Protein AF-A0A352S1T2-F1 (afdb_monomer)

Sequence (144 aa):
ADGVALDLDNATAAEASAVALKAKLAEMHAKTLLGAAVNDDGTADVYAQFDEKTDKHRLMIARRHHGNVRLSHVDADFVHGADYAALARAATTFQGLIPDGTKVRRGEGEKMREQTVADFHQAMQWLLSEAERGVSRQRYKGLG

Radius of gyration: 20.49 Å; Cα contacts (8 Å, |Δi|>4): 183; chains: 1; bounding box: 46×37×61 Å

Mean predicted aligned error: 7.67 Å

Structure (mmCIF, N/CA/C/O backbone):
data_AF-A0A352S1T2-F1
#
_entry.id   AF-A0A352S1T2-F1
#
loop_
_atom_site.group_PDB
_atom_site.id
_atom_site.type_symbol
_atom_site.label_atom_id
_atom_site.label_alt_id
_atom_site.label_comp_id
_atom_site.label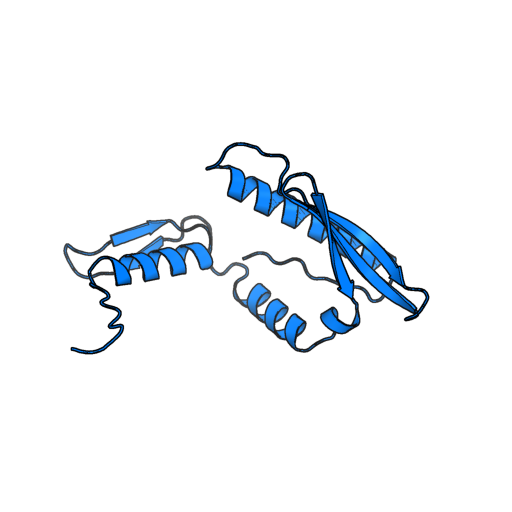_asym_id
_atom_site.label_entity_id
_atom_site.label_seq_id
_atom_site.pdbx_PDB_ins_code
_atom_site.Cartn_x
_atom_site.Cartn_y
_atom_site.Cartn_z
_atom_site.occupancy
_atom_site.B_iso_or_equiv
_atom_site.auth_seq_id
_atom_site.auth_comp_id
_atom_site.auth_asym_id
_atom_site.auth_atom_id
_atom_site.pdbx_PDB_model_num
ATOM 1 N N . ALA A 1 1 ? -9.393 4.591 1.416 1.00 44.69 1 ALA A N 1
ATOM 2 C CA . ALA A 1 1 ? -8.341 3.578 1.224 1.00 44.69 1 ALA A CA 1
ATOM 3 C C . ALA A 1 1 ? -8.081 3.525 -0.265 1.00 44.69 1 ALA A C 1
ATOM 5 O O . ALA A 1 1 ? -8.849 2.906 -0.984 1.00 44.69 1 ALA A O 1
ATOM 6 N N . ASP A 1 2 ? -7.078 4.272 -0.715 1.00 62.06 2 ASP A N 1
ATOM 7 C CA . ASP A 1 2 ? -6.792 4.440 -2.138 1.00 62.06 2 ASP A CA 1
ATOM 8 C C . ASP A 1 2 ? -5.460 3.755 -2.421 1.00 62.06 2 ASP A C 1
ATOM 10 O O . ASP A 1 2 ? -4.406 4.239 -2.006 1.00 62.06 2 ASP A O 1
ATOM 14 N N . GLY A 1 3 ? -5.525 2.575 -3.034 1.00 73.25 3 GLY A N 1
ATOM 15 C CA . GLY A 1 3 ? -4.350 1.860 -3.526 1.00 73.25 3 GLY A CA 1
ATOM 16 C C . GLY A 1 3 ? -3.985 2.308 -4.941 1.00 73.25 3 GLY A C 1
ATOM 17 O O . GLY A 1 3 ? -4.812 2.875 -5.650 1.00 73.25 3 GLY A O 1
ATOM 18 N N . VAL A 1 4 ? -2.749 2.033 -5.358 1.00 87.94 4 VAL A N 1
ATOM 19 C CA . VAL A 1 4 ? -2.325 2.173 -6.758 1.00 87.94 4 VAL A CA 1
ATOM 20 C C . VAL A 1 4 ? -2.427 0.806 -7.417 1.00 87.94 4 VAL A C 1
ATOM 22 O O . VAL A 1 4 ? -1.844 -0.154 -6.915 1.00 87.94 4 VAL A O 1
ATOM 25 N N . ALA A 1 5 ? -3.167 0.718 -8.522 1.00 91.12 5 ALA A N 1
ATOM 26 C CA . ALA A 1 5 ? -3.161 -0.467 -9.366 1.00 91.12 5 ALA A CA 1
ATOM 27 C C . ALA A 1 5 ? -1.862 -0.489 -10.181 1.00 91.12 5 ALA A C 1
ATOM 29 O O . ALA A 1 5 ? -1.541 0.479 -10.866 1.00 91.12 5 ALA A O 1
ATOM 30 N N . LEU A 1 6 ? -1.114 -1.579 -10.058 1.00 94.31 6 LEU A N 1
ATOM 31 C CA . LEU A 1 6 ? 0.114 -1.836 -10.793 1.00 94.31 6 LEU A CA 1
ATOM 32 C C . LEU A 1 6 ? -0.179 -2.725 -12.002 1.00 94.31 6 LEU A C 1
ATOM 34 O O . LEU A 1 6 ? -0.857 -3.743 -11.869 1.00 94.31 6 LEU A O 1
ATOM 38 N N . ASP A 1 7 ? 0.383 -2.338 -13.139 1.00 95.50 7 ASP A N 1
ATOM 39 C CA . ASP A 1 7 ? 0.415 -3.083 -14.395 1.00 95.50 7 ASP A CA 1
ATOM 40 C C . ASP A 1 7 ? 1.850 -3.031 -14.940 1.00 95.50 7 ASP A C 1
ATOM 42 O O . ASP A 1 7 ? 2.438 -1.953 -15.069 1.00 95.50 7 ASP A O 1
ATOM 46 N N . LEU A 1 8 ? 2.425 -4.208 -15.193 1.00 96.31 8 LEU A N 1
ATOM 47 C CA . LEU A 1 8 ? 3.811 -4.400 -15.622 1.00 96.31 8 LEU A CA 1
ATOM 48 C C . LEU A 1 8 ? 3.905 -5.203 -16.930 1.00 96.31 8 LEU A C 1
ATOM 50 O O . LEU A 1 8 ? 4.972 -5.725 -17.247 1.00 96.31 8 LEU A O 1
ATOM 54 N N . ASP A 1 9 ? 2.819 -5.305 -17.698 1.00 94.81 9 ASP A N 1
ATOM 55 C CA . ASP A 1 9 ? 2.780 -6.141 -18.907 1.00 94.81 9 ASP A CA 1
ATOM 56 C C . ASP A 1 9 ? 3.530 -5.525 -20.088 1.00 94.81 9 ASP A C 1
ATOM 58 O O . ASP A 1 9 ? 3.975 -6.221 -20.999 1.00 94.81 9 ASP A O 1
ATOM 62 N N . ASN A 1 10 ? 3.679 -4.204 -20.090 1.00 95.56 10 ASN A N 1
ATOM 63 C CA . ASN A 1 10 ? 4.382 -3.474 -21.134 1.00 95.56 10 ASN A CA 1
ATOM 64 C C . ASN A 1 10 ? 5.096 -2.244 -20.566 1.00 95.56 10 ASN A C 1
ATOM 66 O O . ASN A 1 10 ? 4.779 -1.764 -19.476 1.00 95.56 10 ASN A O 1
ATOM 70 N N . ALA A 1 11 ? 6.048 -1.712 -21.333 1.00 95.12 11 ALA A N 1
ATOM 71 C CA . ALA A 1 11 ? 6.890 -0.596 -20.911 1.00 95.12 11 ALA A CA 1
ATOM 72 C C . ALA A 1 11 ? 6.075 0.639 -20.499 1.00 95.12 11 ALA A C 1
ATOM 74 O O . ALA A 1 11 ? 6.348 1.244 -19.464 1.00 95.12 11 ALA A O 1
ATOM 75 N N . THR A 1 12 ? 5.050 0.984 -21.281 1.00 96.94 12 THR A N 1
ATOM 76 C CA . THR A 1 12 ? 4.209 2.160 -21.036 1.00 96.94 12 THR A CA 1
ATOM 77 C C . THR A 1 12 ? 3.385 2.009 -19.757 1.00 96.94 12 THR A C 1
ATOM 79 O O . THR A 1 12 ? 3.318 2.939 -18.954 1.00 96.94 12 THR A O 1
ATOM 82 N N . ALA A 1 13 ? 2.793 0.835 -19.530 1.00 96.25 13 ALA A N 1
ATOM 83 C CA . ALA A 1 13 ? 2.036 0.532 -18.320 1.00 96.25 13 ALA A CA 1
ATOM 84 C C . ALA A 1 13 ? 2.934 0.492 -17.076 1.00 96.25 13 ALA A C 1
ATOM 86 O O . ALA A 1 13 ? 2.572 1.049 -16.036 1.00 96.25 13 ALA A O 1
ATOM 87 N N . ALA A 1 14 ? 4.137 -0.076 -17.195 1.00 96.25 14 ALA A N 1
ATOM 88 C CA . ALA A 1 14 ? 5.108 -0.101 -16.108 1.00 96.25 14 ALA A CA 1
ATOM 89 C C . ALA A 1 14 ? 5.560 1.313 -15.716 1.00 96.25 14 ALA A C 1
ATOM 91 O O . ALA A 1 14 ? 5.661 1.627 -14.528 1.00 96.25 14 ALA A O 1
ATOM 92 N N . GLU A 1 15 ? 5.784 2.192 -16.694 1.00 96.56 15 GLU A N 1
ATOM 93 C CA . GLU A 1 15 ? 6.135 3.591 -16.446 1.00 96.56 15 GLU A CA 1
ATOM 94 C C . GLU A 1 15 ? 4.982 4.365 -15.792 1.00 96.56 15 GLU A C 1
ATOM 96 O O . GLU A 1 15 ? 5.189 5.046 -14.784 1.00 96.56 15 GLU A O 1
ATOM 101 N N . ALA A 1 16 ? 3.750 4.190 -16.278 1.00 96.62 16 ALA A N 1
ATOM 102 C CA . ALA A 1 16 ? 2.564 4.771 -15.651 1.00 96.62 16 ALA A CA 1
ATOM 103 C C . ALA A 1 16 ? 2.392 4.294 -14.196 1.00 96.62 16 ALA A C 1
ATOM 105 O O . ALA A 1 16 ? 2.146 5.105 -13.297 1.00 96.62 16 ALA A O 1
ATOM 106 N N . SER A 1 17 ? 2.599 2.998 -13.944 1.00 95.94 17 SER A N 1
ATOM 107 C CA . SER A 1 17 ? 2.564 2.399 -12.605 1.00 95.94 17 SER A CA 1
ATOM 108 C C . SER A 1 17 ? 3.649 2.971 -11.690 1.00 95.94 17 SER A C 1
ATOM 110 O O . SER A 1 17 ? 3.376 3.268 -10.526 1.00 95.94 17 SER A O 1
ATOM 112 N N . ALA A 1 18 ? 4.867 3.180 -12.203 1.00 96.12 18 ALA A N 1
ATOM 113 C CA . ALA A 1 18 ? 5.961 3.791 -11.451 1.00 96.12 18 ALA A CA 1
ATOM 114 C C . ALA A 1 18 ? 5.615 5.222 -11.012 1.00 96.12 18 ALA A C 1
ATOM 116 O O . ALA A 1 18 ? 5.778 5.571 -9.840 1.00 96.12 18 ALA A O 1
ATOM 117 N N . VAL A 1 19 ? 5.089 6.034 -11.934 1.00 95.69 19 VAL A N 1
ATOM 118 C CA . VAL A 1 19 ? 4.681 7.420 -11.663 1.00 95.69 19 VAL A CA 1
ATOM 119 C C . VAL A 1 19 ? 3.554 7.465 -10.633 1.00 95.69 19 VAL A C 1
ATOM 121 O O . VAL A 1 19 ? 3.653 8.199 -9.646 1.00 95.69 19 VAL A O 1
ATOM 124 N N . ALA A 1 20 ? 2.512 6.651 -10.817 1.00 94.75 20 ALA A N 1
ATOM 125 C CA . ALA A 1 20 ? 1.381 6.589 -9.898 1.00 94.75 20 ALA A CA 1
ATOM 126 C C . ALA A 1 20 ? 1.810 6.136 -8.493 1.00 94.75 20 ALA A C 1
ATOM 128 O O . ALA A 1 20 ? 1.413 6.740 -7.491 1.00 94.75 20 ALA A O 1
ATOM 129 N N . LEU A 1 21 ? 2.675 5.119 -8.403 1.00 93.38 21 LEU A N 1
ATOM 130 C CA . LEU A 1 21 ? 3.186 4.623 -7.127 1.00 93.38 21 LEU A CA 1
ATOM 131 C C . LEU A 1 21 ? 4.056 5.667 -6.421 1.00 93.38 21 LEU A C 1
ATOM 133 O O . LEU A 1 21 ? 3.888 5.883 -5.221 1.00 93.38 21 LEU A O 1
ATOM 137 N N . LYS A 1 22 ? 4.941 6.359 -7.151 1.00 93.00 22 LYS A N 1
ATOM 138 C CA . LYS A 1 22 ? 5.756 7.452 -6.603 1.00 93.00 22 LYS A CA 1
ATOM 139 C C . LYS A 1 22 ? 4.882 8.570 -6.036 1.00 93.00 22 LYS A C 1
ATOM 141 O O . LYS A 1 22 ? 5.104 8.995 -4.903 1.00 93.00 22 LYS A O 1
ATOM 146 N N . ALA A 1 23 ? 3.874 9.010 -6.790 1.00 91.31 23 ALA A N 1
ATOM 147 C CA . ALA A 1 23 ? 2.944 10.043 -6.343 1.00 91.31 23 ALA A CA 1
ATOM 148 C C . ALA A 1 23 ? 2.221 9.623 -5.053 1.00 91.31 23 ALA A C 1
ATOM 150 O O . ALA A 1 23 ? 2.204 10.376 -4.079 1.00 91.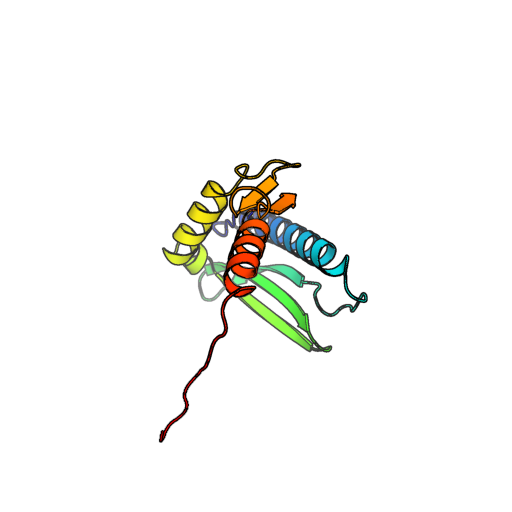31 23 ALA A O 1
ATOM 151 N N . LYS A 1 24 ? 1.716 8.383 -4.992 1.00 88.94 24 LYS A N 1
ATOM 152 C CA . LYS A 1 24 ? 1.021 7.886 -3.800 1.00 88.94 24 LYS A CA 1
ATOM 153 C C . LYS A 1 24 ? 1.932 7.767 -2.582 1.00 88.94 24 LYS A C 1
ATOM 155 O O . LYS A 1 24 ? 1.527 8.124 -1.476 1.00 88.94 24 LYS A O 1
ATOM 160 N N . LEU A 1 25 ? 3.164 7.291 -2.762 1.00 88.00 25 LEU A N 1
ATOM 161 C CA . LEU A 1 25 ? 4.140 7.211 -1.674 1.00 88.00 25 LEU A CA 1
ATOM 162 C C . LEU A 1 25 ? 4.493 8.603 -1.134 1.00 88.00 25 LEU A C 1
ATOM 164 O O . LEU A 1 25 ? 4.604 8.765 0.081 1.00 88.00 25 LEU A O 1
ATOM 168 N N . ALA A 1 26 ? 4.595 9.611 -2.005 1.00 86.69 26 ALA A N 1
ATOM 169 C CA . ALA A 1 26 ? 4.801 10.998 -1.596 1.00 86.69 26 ALA A CA 1
ATOM 170 C C . ALA A 1 26 ? 3.602 11.557 -0.806 1.00 86.69 26 ALA A C 1
ATOM 172 O O . ALA A 1 26 ? 3.799 12.138 0.261 1.00 86.69 26 ALA A O 1
ATOM 173 N N . GLU A 1 27 ? 2.365 11.322 -1.261 1.00 84.00 27 GLU A N 1
ATOM 174 C CA . GLU A 1 27 ? 1.145 11.699 -0.526 1.00 84.00 27 GLU A CA 1
ATOM 175 C C . GLU A 1 27 ? 1.088 11.053 0.868 1.00 84.00 27 GLU A C 1
ATOM 177 O O . GLU A 1 27 ? 0.816 11.723 1.868 1.00 84.00 27 GLU A O 1
ATOM 182 N N . MET A 1 28 ? 1.367 9.748 0.958 1.00 80.25 28 MET A N 1
ATOM 183 C CA . MET A 1 28 ? 1.373 9.014 2.227 1.00 80.25 28 MET A CA 1
ATOM 184 C C . MET A 1 28 ? 2.454 9.526 3.180 1.00 80.25 28 MET A C 1
ATOM 186 O O . MET A 1 28 ? 2.213 9.649 4.385 1.00 80.25 28 MET A O 1
ATOM 190 N N . HIS A 1 29 ? 3.637 9.840 2.651 1.00 77.06 29 HIS A N 1
ATOM 191 C CA . HIS A 1 29 ? 4.716 10.417 3.440 1.00 77.06 29 HIS A CA 1
ATOM 192 C C . HIS A 1 29 ? 4.329 11.804 3.972 1.00 77.06 29 HIS A C 1
ATOM 194 O O . HIS A 1 29 ? 4.446 12.046 5.173 1.00 77.06 29 HIS A O 1
ATOM 200 N N . ALA A 1 30 ? 3.753 12.667 3.130 1.00 74.44 30 ALA A N 1
ATOM 201 C CA . ALA A 1 30 ? 3.255 13.980 3.539 1.00 74.44 30 ALA A CA 1
ATOM 202 C C . ALA A 1 30 ? 2.176 13.888 4.636 1.00 74.44 30 ALA A C 1
ATOM 204 O O . ALA A 1 30 ? 2.249 14.611 5.630 1.00 74.44 30 ALA A O 1
ATOM 205 N N . LYS A 1 31 ? 1.221 12.951 4.518 1.00 67.62 31 LYS A N 1
ATOM 206 C CA . LYS A 1 31 ? 0.190 12.705 5.548 1.00 67.62 31 LYS A CA 1
ATOM 207 C C . LYS A 1 31 ? 0.797 12.253 6.884 1.00 67.62 31 LYS A C 1
ATOM 209 O O . LYS A 1 31 ? 0.263 12.577 7.940 1.00 67.62 31 LYS A O 1
ATOM 214 N N . THR A 1 32 ? 1.920 11.534 6.845 1.00 65.50 32 THR A N 1
ATOM 215 C CA . THR A 1 32 ? 2.632 11.050 8.042 1.00 65.50 32 THR A CA 1
ATOM 216 C C . THR A 1 32 ? 3.444 12.160 8.726 1.00 65.50 32 THR A C 1
ATOM 218 O O . THR A 1 32 ? 3.540 12.188 9.951 1.00 65.50 32 THR A O 1
ATOM 221 N N . LEU A 1 33 ? 3.996 13.107 7.957 1.00 58.41 33 LEU A N 1
ATOM 222 C CA . LEU A 1 33 ? 4.817 14.216 8.466 1.00 58.41 33 LEU A CA 1
ATOM 223 C C . LEU A 1 33 ? 4.026 15.336 9.162 1.00 58.41 33 LEU A C 1
ATOM 225 O O . LEU A 1 33 ? 4.620 16.129 9.887 1.00 58.41 33 LEU A O 1
ATOM 229 N N . LEU A 1 34 ? 2.695 15.374 9.046 1.00 55.34 34 LEU A N 1
ATOM 230 C CA . LEU A 1 34 ? 1.826 16.320 9.773 1.00 55.34 34 LEU A CA 1
ATOM 231 C C . LEU A 1 34 ? 1.877 16.189 11.319 1.00 55.34 34 LEU A C 1
ATOM 233 O O . LEU A 1 34 ? 1.156 16.903 12.012 1.00 55.34 34 LEU A O 1
ATOM 237 N N . GLY A 1 35 ? 2.740 15.323 11.870 1.00 51.81 35 GLY A N 1
ATOM 238 C CA . GLY A 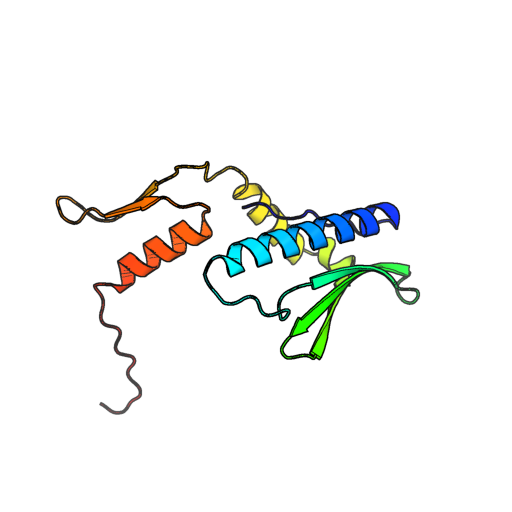1 35 ? 3.002 15.184 13.308 1.00 51.81 35 GLY A CA 1
ATOM 239 C C . GLY A 1 35 ? 4.463 14.911 13.712 1.00 51.81 35 GLY A C 1
ATOM 240 O O . GLY A 1 35 ? 4.699 14.629 14.885 1.00 51.81 35 GLY A O 1
ATOM 241 N N . ALA A 1 36 ? 5.445 14.977 12.802 1.00 49.72 36 ALA A N 1
ATOM 242 C CA . ALA A 1 36 ? 6.861 14.733 13.119 1.00 49.72 36 ALA A CA 1
ATOM 243 C C . ALA A 1 36 ? 7.805 15.571 12.237 1.00 49.72 36 ALA A C 1
ATOM 245 O O . ALA A 1 36 ? 7.471 15.904 11.103 1.00 49.72 36 ALA A O 1
ATOM 246 N N . ALA A 1 37 ? 8.984 15.917 12.768 1.00 48.06 37 ALA A N 1
ATOM 247 C CA . ALA A 1 37 ? 9.977 16.749 12.087 1.00 48.06 37 ALA A CA 1
ATOM 248 C C . ALA A 1 37 ? 10.351 16.192 10.701 1.00 48.06 37 ALA A C 1
ATOM 250 O O . ALA A 1 37 ? 10.556 14.988 10.538 1.00 48.06 37 ALA A O 1
ATOM 251 N N . VAL A 1 38 ? 10.450 17.095 9.721 1.00 51.81 38 VAL A N 1
ATOM 252 C CA . VAL A 1 38 ? 10.828 16.805 8.333 1.00 51.81 38 VAL A CA 1
ATOM 253 C C . VAL A 1 38 ? 12.265 16.29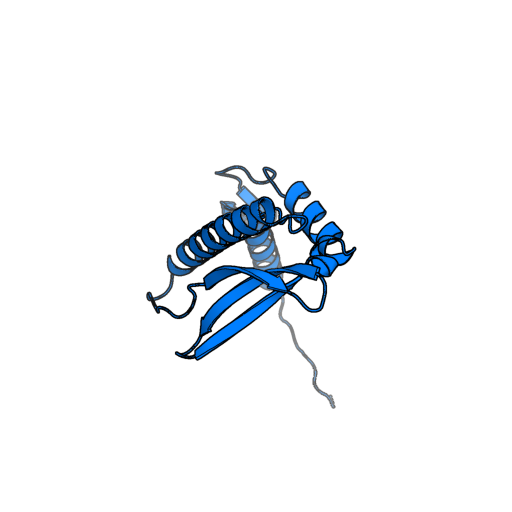3 8.307 1.00 51.81 38 VAL A C 1
ATOM 255 O O . VAL A 1 38 ? 13.213 17.073 8.303 1.00 51.81 38 VAL A O 1
ATOM 258 N N . ASN A 1 39 ? 12.424 14.975 8.291 1.00 54.88 39 ASN A N 1
ATOM 259 C CA . ASN A 1 39 ? 13.664 14.337 7.884 1.00 54.88 39 ASN A CA 1
ATOM 260 C C . ASN A 1 39 ? 13.462 13.808 6.463 1.00 54.88 39 ASN A C 1
ATOM 262 O O . ASN A 1 39 ? 12.417 13.234 6.165 1.00 54.88 39 ASN A O 1
ATOM 266 N N . ASP A 1 40 ? 14.481 13.938 5.615 1.00 56.06 40 ASP A N 1
ATOM 267 C CA . ASP A 1 40 ? 14.550 13.434 4.228 1.00 56.06 40 ASP A CA 1
ATOM 268 C C . ASP A 1 40 ? 14.540 11.880 4.143 1.00 56.06 40 ASP A C 1
ATOM 270 O O . ASP A 1 40 ? 14.944 11.270 3.158 1.00 56.06 40 ASP A O 1
ATOM 274 N N . ASP A 1 41 ? 14.111 11.224 5.225 1.00 60.00 41 ASP A N 1
ATOM 275 C CA . ASP A 1 41 ? 14.322 9.817 5.576 1.00 60.00 41 ASP A CA 1
ATOM 276 C C . ASP A 1 41 ? 13.086 8.943 5.300 1.00 60.00 41 ASP A C 1
ATOM 278 O O . ASP A 1 41 ? 12.848 7.916 5.938 1.00 60.00 41 ASP A O 1
ATOM 282 N N . GLY A 1 42 ? 12.263 9.363 4.340 1.00 61.19 42 GLY A N 1
ATOM 283 C CA . GLY A 1 42 ? 11.051 8.637 3.964 1.00 61.19 42 GLY A CA 1
ATOM 284 C C . GLY A 1 42 ? 10.529 8.913 2.559 1.00 61.19 42 GLY A C 1
ATOM 285 O O . GLY A 1 42 ? 9.499 8.349 2.185 1.00 61.19 42 GLY A O 1
ATOM 286 N N . THR A 1 43 ? 11.235 9.716 1.760 1.00 73.88 43 THR A N 1
ATOM 287 C CA . THR A 1 43 ? 10.940 9.868 0.335 1.00 73.88 43 THR A CA 1
ATOM 288 C C . THR A 1 43 ? 11.366 8.605 -0.416 1.00 73.88 43 THR A C 1
ATOM 290 O O . THR A 1 43 ? 12.39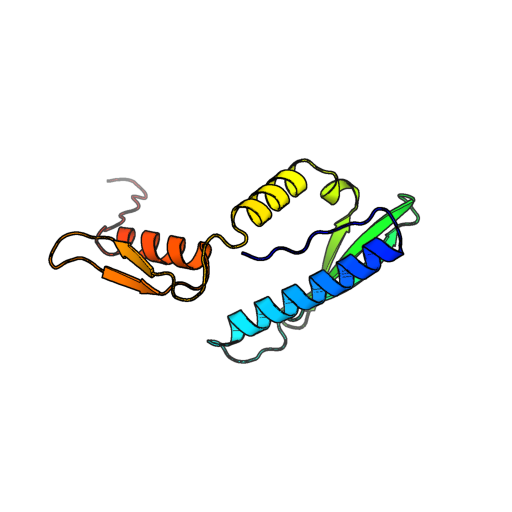4 7.979 -0.130 1.00 73.88 43 THR A O 1
ATOM 293 N N . ALA A 1 44 ? 10.509 8.174 -1.340 1.00 88.69 44 ALA A N 1
ATOM 294 C CA . ALA A 1 44 ? 10.740 7.010 -2.178 1.00 88.69 44 ALA A CA 1
ATOM 295 C C . ALA A 1 44 ? 10.673 7.424 -3.647 1.00 88.69 44 ALA A C 1
ATOM 297 O O . ALA A 1 44 ? 9.674 7.992 -4.091 1.00 88.69 44 ALA A O 1
ATOM 298 N N . ASP A 1 45 ? 11.723 7.107 -4.392 1.00 92.38 45 ASP A N 1
ATOM 299 C CA . ASP A 1 45 ? 11.727 7.173 -5.844 1.00 92.38 45 ASP A CA 1
ATOM 300 C C . ASP A 1 45 ? 11.332 5.814 -6.419 1.00 92.38 45 ASP A C 1
ATOM 302 O O . ASP A 1 45 ? 11.673 4.767 -5.867 1.00 92.38 45 ASP A O 1
ATOM 306 N N . VAL A 1 46 ? 10.591 5.828 -7.525 1.00 95.94 46 VAL A N 1
ATOM 307 C CA . VAL A 1 46 ? 10.121 4.616 -8.201 1.00 95.94 46 VAL A CA 1
ATOM 308 C C . VAL A 1 46 ? 10.474 4.716 -9.674 1.00 95.94 46 VAL A C 1
ATOM 310 O O . VAL A 1 46 ? 10.212 5.739 -10.306 1.00 95.94 46 VAL A O 1
ATOM 313 N N . TYR A 1 47 ? 11.056 3.648 -10.208 1.00 96.31 47 TYR A N 1
ATOM 314 C CA . TYR A 1 47 ? 11.493 3.547 -11.594 1.00 96.31 47 TYR A CA 1
ATOM 315 C C . TYR A 1 47 ? 10.907 2.290 -12.227 1.00 96.31 47 TYR A C 1
ATOM 317 O O . TYR A 1 47 ? 10.919 1.228 -11.602 1.00 96.31 47 TYR A O 1
ATOM 325 N N . ALA A 1 48 ? 10.449 2.394 -13.472 1.00 96.88 48 ALA A N 1
ATOM 326 C CA . ALA A 1 48 ? 10.203 1.221 -14.298 1.00 96.88 48 ALA A CA 1
ATOM 327 C C . ALA A 1 48 ? 11.539 0.704 -14.845 1.00 96.88 48 ALA A C 1
ATOM 329 O O . ALA A 1 48 ? 12.381 1.479 -15.300 1.00 96.88 48 ALA A O 1
ATOM 330 N N . GLN A 1 49 ? 11.744 -0.606 -14.786 1.00 96.50 49 GLN A N 1
ATOM 331 C CA . GLN A 1 49 ? 12.935 -1.276 -15.287 1.00 96.50 49 GLN A CA 1
ATOM 332 C C . GLN A 1 49 ? 12.522 -2.475 -16.136 1.00 96.50 49 GLN A C 1
ATOM 334 O O . GLN A 1 49 ? 11.567 -3.174 -15.809 1.00 96.50 49 GLN A O 1
ATOM 339 N N . PHE A 1 50 ? 13.267 -2.733 -17.205 1.00 96.19 50 PHE A N 1
ATOM 340 C CA . PHE A 1 50 ? 13.199 -3.989 -17.940 1.00 96.19 50 PHE A CA 1
ATOM 341 C C . PHE A 1 50 ? 14.303 -4.930 -17.451 1.00 96.19 50 PHE A C 1
ATOM 343 O O . PHE A 1 50 ? 15.464 -4.523 -17.361 1.00 96.19 50 PHE A O 1
ATOM 350 N N . ASP A 1 51 ? 13.945 -6.156 -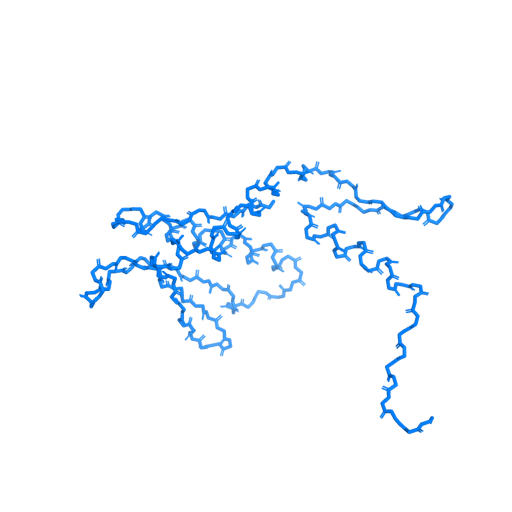17.079 1.00 94.06 51 ASP A N 1
ATOM 351 C CA . ASP A 1 51 ? 14.898 -7.188 -16.681 1.00 94.06 51 ASP A CA 1
ATOM 352 C C . ASP A 1 51 ? 15.181 -8.118 -17.864 1.00 94.06 51 ASP A C 1
ATOM 354 O O . ASP A 1 51 ? 14.396 -9.012 -18.174 1.00 94.06 51 ASP A O 1
ATOM 358 N N . GLU A 1 52 ? 16.341 -7.929 -18.495 1.00 94.19 52 GLU A N 1
ATOM 359 C CA . GLU A 1 52 ? 16.781 -8.692 -19.670 1.00 94.19 52 GLU A CA 1
ATOM 360 C C . GLU A 1 52 ? 16.867 -10.207 -19.433 1.00 94.19 52 GLU A C 1
ATOM 362 O O . GLU A 1 52 ? 16.788 -10.984 -20.379 1.00 94.19 52 GLU A O 1
ATOM 367 N N . LYS A 1 53 ? 17.042 -10.663 -18.185 1.00 93.12 53 LYS A N 1
ATOM 368 C CA . LYS A 1 53 ? 17.165 -12.101 -17.894 1.00 93.12 53 LYS A CA 1
ATOM 369 C C . LYS A 1 53 ? 15.823 -12.810 -17.902 1.00 93.12 53 LYS A C 1
ATOM 371 O O . LYS A 1 53 ? 15.766 -14.003 -18.185 1.00 93.12 53 LYS A O 1
ATOM 376 N N . THR A 1 54 ? 14.777 -12.096 -17.504 1.00 92.50 54 THR A N 1
ATOM 377 C CA . THR A 1 54 ? 13.419 -12.641 -17.402 1.00 92.50 54 THR A CA 1
ATOM 378 C C . THR A 1 54 ? 12.510 -12.155 -18.521 1.00 92.50 54 THR A C 1
ATOM 380 O O . THR A 1 54 ? 11.411 -12.686 -18.645 1.00 92.50 54 THR A O 1
ATOM 383 N N . ASP A 1 55 ? 12.983 -11.201 -19.331 1.00 94.44 55 ASP A N 1
ATOM 384 C CA . ASP A 1 55 ? 12.249 -10.569 -20.430 1.00 94.44 55 ASP A CA 1
ATOM 385 C C . ASP A 1 55 ? 10.944 -9.909 -19.946 1.00 94.44 55 ASP A C 1
ATOM 387 O O . ASP A 1 55 ? 9.898 -9.977 -20.586 1.00 94.44 55 ASP A O 1
ATOM 391 N N . LYS A 1 56 ? 10.986 -9.313 -18.746 1.00 95.69 56 LYS A N 1
ATOM 392 C CA . LYS A 1 56 ? 9.816 -8.750 -18.051 1.00 95.69 56 LYS A CA 1
ATOM 393 C C . LYS A 1 56 ? 10.094 -7.355 -17.514 1.00 95.69 56 LYS A C 1
ATOM 395 O O . LYS A 1 56 ? 11.222 -7.016 -17.150 1.00 95.69 56 LYS A O 1
ATOM 400 N N . HIS A 1 57 ? 9.038 -6.555 -17.393 1.00 96.94 57 HIS A N 1
ATOM 401 C CA . HIS A 1 57 ? 9.107 -5.287 -16.679 1.00 96.94 57 HIS A CA 1
ATOM 402 C C . HIS A 1 57 ? 8.945 -5.485 -15.167 1.00 96.94 57 HIS A C 1
ATOM 404 O O . HIS A 1 57 ? 8.252 -6.387 -14.690 1.00 96.94 57 HIS A O 1
ATOM 410 N N . ARG A 1 58 ? 9.586 -4.603 -14.403 1.00 96.75 58 ARG A N 1
ATOM 411 C CA . ARG A 1 58 ? 9.497 -4.526 -12.945 1.00 96.75 58 ARG A CA 1
ATOM 412 C C . ARG A 1 58 ? 9.581 -3.087 -12.466 1.00 96.75 58 ARG A C 1
ATOM 414 O O . ARG A 1 58 ? 10.049 -2.206 -13.187 1.00 96.75 58 ARG A O 1
ATOM 421 N N . LEU A 1 59 ? 9.194 -2.856 -11.219 1.00 97.38 59 LEU A N 1
ATOM 422 C CA . LEU A 1 59 ? 9.421 -1.587 -10.535 1.00 97.38 59 LEU A CA 1
ATOM 423 C C . LEU A 1 59 ? 10.618 -1.704 -9.602 1.00 97.38 59 LEU A C 1
ATOM 425 O O . LEU A 1 59 ? 10.737 -2.673 -8.857 1.00 97.38 59 LEU A O 1
ATOM 429 N N . MET A 1 60 ? 11.479 -0.693 -9.605 1.00 97.06 60 MET A N 1
ATOM 430 C CA . MET A 1 60 ? 12.525 -0.501 -8.609 1.00 97.06 60 MET A CA 1
ATOM 431 C C . MET A 1 60 ? 12.146 0.675 -7.716 1.00 97.06 60 MET A C 1
ATOM 433 O O . MET A 1 60 ? 11.967 1.793 -8.192 1.00 97.06 60 MET A O 1
ATOM 437 N N . ILE A 1 61 ? 12.051 0.421 -6.416 1.00 95.50 61 ILE A N 1
ATOM 438 C CA . ILE A 1 61 ? 11.718 1.408 -5.395 1.00 95.50 61 ILE A CA 1
ATOM 439 C C . ILE A 1 61 ? 12.990 1.716 -4.611 1.00 95.50 61 ILE A C 1
ATOM 441 O O . ILE A 1 61 ? 13.545 0.833 -3.957 1.00 95.50 61 ILE A O 1
ATOM 445 N N . ALA A 1 62 ? 13.441 2.964 -4.662 1.00 93.88 62 ALA A N 1
ATOM 446 C CA . ALA A 1 62 ? 14.588 3.465 -3.922 1.00 93.88 62 ALA A CA 1
ATOM 447 C C . ALA A 1 62 ? 14.109 4.329 -2.755 1.00 93.88 62 ALA A C 1
ATOM 449 O O . ALA A 1 62 ? 13.515 5.383 -2.962 1.00 93.88 62 ALA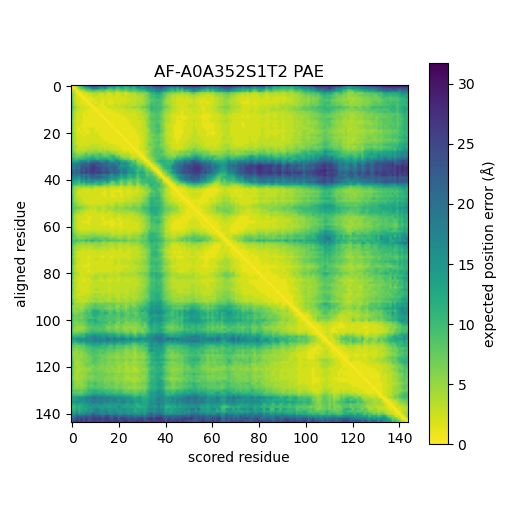 A O 1
ATOM 450 N N . ARG A 1 63 ? 14.364 3.894 -1.519 1.00 90.50 63 ARG A N 1
ATOM 451 C CA . ARG A 1 63 ? 13.992 4.635 -0.306 1.00 90.50 63 ARG A CA 1
ATOM 452 C C . ARG A 1 63 ? 15.230 5.041 0.474 1.00 90.50 63 ARG A C 1
ATOM 454 O O . ARG A 1 63 ? 16.082 4.195 0.752 1.00 90.50 63 ARG A O 1
ATOM 461 N N . ARG A 1 64 ? 15.308 6.310 0.873 1.00 86.50 64 ARG A N 1
ATOM 462 C CA . ARG A 1 64 ? 16.349 6.794 1.785 1.00 86.50 64 ARG A CA 1
ATOM 463 C C . ARG A 1 64 ? 15.951 6.488 3.230 1.00 86.50 64 ARG A C 1
ATOM 465 O O . ARG A 1 64 ? 14.815 6.725 3.624 1.00 86.50 64 ARG A O 1
ATOM 472 N N . HIS A 1 65 ? 16.861 5.881 3.981 1.00 80.75 65 HIS A N 1
ATOM 473 C CA . HIS A 1 65 ? 16.664 5.510 5.375 1.00 80.75 65 HIS A CA 1
ATOM 474 C C . HIS A 1 65 ? 17.992 5.578 6.134 1.00 80.75 65 HIS A C 1
ATOM 476 O O . HIS A 1 65 ? 18.926 4.819 5.856 1.00 80.75 65 HIS A O 1
ATOM 482 N N . HIS A 1 66 ? 18.062 6.469 7.114 1.00 80.06 66 HIS A N 1
ATOM 483 C CA . HIS A 1 66 ? 19.235 6.834 7.898 1.00 80.06 66 HIS A CA 1
ATOM 484 C C . HIS A 1 66 ? 20.460 7.112 7.019 1.00 80.06 66 HIS A C 1
ATOM 486 O O . HIS A 1 66 ? 21.538 6.561 7.237 1.00 80.06 66 HIS A O 1
ATOM 492 N N . GLY A 1 67 ? 20.270 7.915 5.967 1.00 80.88 67 GLY A N 1
ATOM 493 C CA . GLY A 1 67 ? 21.324 8.278 5.011 1.00 80.88 67 GLY A CA 1
ATOM 494 C C . GLY A 1 67 ? 21.702 7.187 3.998 1.00 80.88 67 GLY A C 1
ATOM 495 O O . GLY A 1 67 ? 22.422 7.476 3.046 1.00 80.88 67 GLY A O 1
ATOM 496 N N . ASN A 1 68 ? 21.178 5.965 4.133 1.00 86.19 68 ASN A N 1
ATOM 497 C CA . ASN A 1 68 ? 21.391 4.876 3.179 1.00 86.19 68 ASN A CA 1
ATOM 498 C C . ASN A 1 68 ? 20.220 4.753 2.203 1.00 86.19 68 ASN A C 1
ATOM 500 O O . ASN A 1 68 ? 19.067 4.930 2.587 1.00 86.19 68 ASN A O 1
ATOM 504 N N . VAL A 1 69 ? 20.493 4.384 0.950 1.00 89.38 69 VAL A N 1
ATOM 505 C CA . VAL A 1 69 ? 19.441 4.049 -0.022 1.00 89.38 69 VAL A CA 1
ATOM 506 C C . VAL A 1 69 ? 19.203 2.543 -0.001 1.00 89.38 69 VAL A C 1
ATOM 508 O O . VAL A 1 69 ? 20.117 1.758 -0.246 1.00 89.38 69 VAL A O 1
ATOM 511 N N . ARG A 1 70 ? 17.968 2.134 0.289 1.00 91.31 70 ARG A N 1
ATOM 512 C CA . ARG A 1 70 ? 17.511 0.749 0.154 1.00 91.31 70 ARG A CA 1
ATOM 513 C C . ARG A 1 70 ? 16.716 0.599 -1.132 1.00 91.31 70 ARG A C 1
ATOM 515 O O . ARG A 1 70 ? 15.785 1.366 -1.370 1.00 91.31 70 ARG A O 1
ATOM 522 N N . LEU A 1 71 ? 17.082 -0.405 -1.921 1.00 93.75 71 LEU A N 1
ATOM 523 C CA . LEU A 1 71 ? 16.375 -0.784 -3.137 1.00 93.75 71 LEU A CA 1
ATOM 524 C C . LEU A 1 71 ? 15.454 -1.970 -2.851 1.00 93.75 71 LEU A C 1
ATOM 526 O O . LEU A 1 71 ? 15.795 -2.880 -2.095 1.00 93.75 71 LEU A O 1
ATOM 530 N N . SER A 1 72 ? 14.268 -1.951 -3.437 1.00 95.25 72 SER A N 1
ATOM 531 C CA . SER A 1 72 ? 13.320 -3.063 -3.426 1.00 95.25 72 SER A CA 1
ATOM 532 C C . SER A 1 72 ? 12.680 -3.180 -4.799 1.00 95.25 72 SER A C 1
ATOM 534 O O . SER A 1 72 ? 12.537 -2.175 -5.494 1.00 95.25 72 SER A O 1
ATOM 536 N N . HIS A 1 73 ? 12.302 -4.394 -5.183 1.00 95.44 73 HIS A N 1
ATOM 537 C CA . HIS A 1 73 ? 11.728 -4.664 -6.495 1.00 95.44 73 HIS A CA 1
ATOM 538 C C . HIS A 1 73 ? 10.304 -5.201 -6.367 1.00 95.44 73 HIS A C 1
ATOM 540 O O . HIS A 1 73 ? 9.994 -5.931 -5.425 1.00 95.44 73 HIS A O 1
ATOM 546 N N . VAL A 1 74 ? 9.448 -4.811 -7.309 1.00 95.75 74 VAL A N 1
ATOM 547 C CA . VAL A 1 74 ? 8.131 -5.414 -7.531 1.00 95.75 74 VAL A CA 1
ATOM 548 C C . VAL A 1 74 ? 8.124 -5.937 -8.955 1.00 95.75 74 VAL A C 1
ATOM 550 O O . VAL A 1 74 ? 8.143 -5.152 -9.902 1.00 95.75 74 VAL A O 1
ATOM 553 N N . ASP A 1 75 ? 8.129 -7.255 -9.091 1.00 95.50 75 ASP A N 1
ATOM 554 C CA . ASP A 1 75 ? 8.225 -7.925 -10.383 1.00 95.50 75 ASP A CA 1
ATOM 555 C C . ASP A 1 75 ? 6.838 -8.271 -10.939 1.00 95.50 75 ASP A C 1
ATOM 557 O O . ASP A 1 75 ? 5.866 -8.414 -10.189 1.00 95.50 75 ASP A O 1
ATOM 561 N N . ALA A 1 76 ? 6.754 -8.462 -12.258 1.00 95.12 76 ALA A N 1
ATOM 562 C CA . ALA A 1 76 ? 5.515 -8.849 -12.929 1.00 95.12 76 ALA A CA 1
ATOM 563 C C . ALA A 1 76 ? 4.894 -10.133 -12.345 1.00 95.12 76 ALA A C 1
ATOM 565 O O . ALA A 1 76 ? 3.677 -10.213 -12.209 1.00 95.12 76 ALA A O 1
ATOM 566 N N . ASP A 1 77 ? 5.702 -11.112 -11.924 1.00 95.06 77 ASP A N 1
ATOM 567 C CA . ASP A 1 77 ? 5.190 -12.365 -11.345 1.00 95.06 77 ASP A CA 1
ATOM 568 C C . ASP A 1 77 ? 4.452 -12.150 -10.018 1.00 95.06 77 ASP A C 1
ATOM 570 O O . ASP A 1 77 ? 3.476 -12.841 -9.731 1.00 95.06 77 ASP A O 1
ATOM 574 N N . PHE A 1 78 ? 4.865 -11.157 -9.224 1.00 95.25 78 PHE A N 1
ATOM 575 C CA . PHE A 1 78 ? 4.138 -10.785 -8.014 1.00 95.25 78 PHE A CA 1
ATOM 576 C C . PHE A 1 78 ? 2.793 -10.137 -8.352 1.00 95.25 78 PHE A C 1
ATOM 578 O O . PHE A 1 78 ? 1.787 -10.492 -7.742 1.00 95.25 78 PHE A O 1
ATOM 585 N N . VAL A 1 79 ? 2.760 -9.234 -9.340 1.00 94.81 79 VAL A N 1
ATOM 586 C CA . VAL A 1 79 ? 1.532 -8.545 -9.783 1.00 94.81 79 VAL A CA 1
ATOM 587 C C . VAL A 1 79 ? 0.494 -9.534 -10.332 1.00 94.81 79 VAL A C 1
ATOM 589 O O . VAL A 1 79 ? -0.698 -9.374 -10.089 1.00 94.81 79 VAL A O 1
ATOM 592 N N . HIS A 1 80 ? 0.931 -10.614 -10.978 1.00 94.94 80 HIS A N 1
ATOM 593 C CA . HIS A 1 80 ? 0.051 -11.700 -11.430 1.00 94.94 80 HIS A CA 1
ATOM 594 C C . HIS A 1 80 ? -0.226 -12.766 -10.358 1.00 94.94 80 HIS A C 1
ATOM 596 O O . HIS A 1 80 ? -1.015 -13.688 -10.573 1.00 94.94 80 HIS A O 1
ATOM 602 N N . GLY A 1 81 ? 0.428 -12.661 -9.202 1.00 96.38 81 GLY A N 1
ATOM 603 C CA . GLY A 1 81 ? 0.335 -13.618 -8.113 1.00 96.38 81 GLY A CA 1
ATOM 604 C C . GLY A 1 81 ? -0.946 -13.485 -7.288 1.00 96.38 81 GLY A C 1
ATOM 605 O O . GLY A 1 81 ? -1.592 -12.436 -7.213 1.00 96.38 81 GLY A O 1
ATOM 606 N N . ALA A 1 82 ? -1.291 -14.569 -6.589 1.00 95.25 82 ALA A N 1
ATOM 607 C CA . ALA A 1 82 ? -2.458 -14.611 -5.706 1.00 95.25 82 ALA A CA 1
ATOM 608 C C . ALA A 1 82 ? -2.371 -13.595 -4.551 1.00 95.25 82 ALA A C 1
ATOM 610 O O . ALA A 1 82 ? -3.397 -13.049 -4.137 1.00 95.25 82 ALA A O 1
ATOM 611 N N . ASP A 1 83 ? -1.158 -13.313 -4.066 1.00 93.50 83 ASP A N 1
ATOM 612 C CA . ASP A 1 83 ? -0.919 -12.358 -2.983 1.00 93.50 83 ASP A CA 1
ATOM 613 C C . ASP A 1 83 ? -1.305 -10.937 -3.399 1.00 93.50 83 ASP A C 1
ATOM 615 O O . ASP A 1 83 ? -2.075 -10.269 -2.703 1.00 93.50 83 ASP A O 1
ATOM 619 N N . TYR A 1 84 ? -0.855 -10.489 -4.575 1.00 94.25 84 TYR A N 1
ATOM 620 C CA . TYR A 1 84 ? -1.254 -9.190 -5.106 1.00 94.25 84 TYR A CA 1
ATOM 621 C C . TYR A 1 84 ? -2.758 -9.137 -5.384 1.00 94.25 84 TYR A C 1
ATOM 623 O O . TYR A 1 84 ? -3.416 -8.174 -4.996 1.00 94.25 84 TYR A O 1
ATOM 631 N N . ALA A 1 85 ? -3.343 -10.193 -5.957 1.00 92.88 85 ALA A N 1
ATOM 632 C CA . ALA A 1 85 ? -4.785 -10.254 -6.193 1.00 92.88 85 ALA A CA 1
ATOM 633 C C . ALA A 1 85 ? -5.612 -10.164 -4.892 1.00 92.88 85 ALA A C 1
ATOM 635 O O . ALA A 1 85 ? -6.719 -9.617 -4.884 1.00 92.88 85 ALA A O 1
ATOM 636 N N . ALA A 1 86 ? -5.111 -10.695 -3.773 1.00 93.25 86 ALA A N 1
ATOM 637 C CA . ALA A 1 86 ? -5.742 -10.528 -2.466 1.00 93.25 86 ALA A CA 1
ATOM 638 C C . ALA A 1 86 ? -5.649 -9.073 -1.973 1.00 93.25 86 ALA A C 1
ATOM 640 O O . ALA A 1 86 ? -6.662 -8.510 -1.550 1.00 93.25 86 ALA A O 1
ATOM 641 N N . LEU A 1 87 ? -4.472 -8.450 -2.087 1.00 90.81 87 LEU A N 1
ATOM 642 C CA . LEU A 1 87 ? -4.252 -7.049 -1.711 1.00 90.81 87 LEU A CA 1
ATOM 643 C C . LEU A 1 87 ? -5.092 -6.081 -2.557 1.00 90.81 87 LEU A C 1
ATOM 645 O O . LEU A 1 87 ? -5.739 -5.194 -2.003 1.00 90.81 87 LEU A O 1
ATOM 649 N N . ALA A 1 88 ? -5.136 -6.278 -3.876 1.00 90.12 88 ALA A N 1
ATOM 650 C CA . ALA A 1 88 ? -5.896 -5.449 -4.806 1.00 90.12 88 ALA A CA 1
ATOM 651 C C . ALA A 1 88 ? -7.401 -5.512 -4.513 1.00 90.12 88 ALA A C 1
ATOM 653 O O . ALA A 1 88 ? -8.046 -4.476 -4.368 1.00 90.12 88 ALA A O 1
ATOM 654 N N . ARG A 1 89 ? -7.955 -6.718 -4.316 1.00 89.94 89 ARG A N 1
ATOM 655 C CA . ARG A 1 89 ? -9.370 -6.884 -3.940 1.00 89.94 89 ARG A CA 1
ATOM 656 C C . ARG A 1 89 ? -9.701 -6.202 -2.619 1.00 89.94 89 ARG A C 1
ATOM 658 O O . ARG A 1 89 ? -10.740 -5.549 -2.517 1.00 89.94 89 ARG A O 1
ATOM 665 N N . ALA A 1 90 ? -8.837 -6.338 -1.614 1.00 86.69 90 ALA A N 1
ATOM 666 C CA . ALA A 1 90 ? -9.021 -5.654 -0.340 1.00 86.69 90 ALA A CA 1
ATOM 667 C C . ALA A 1 90 ? -9.012 -4.129 -0.532 1.00 86.69 90 ALA A C 1
ATOM 669 O O . ALA A 1 90 ? -9.925 -3.454 -0.063 1.00 86.69 90 ALA A O 1
ATOM 670 N N . ALA A 1 91 ? -8.043 -3.593 -1.280 1.00 85.69 91 ALA A N 1
ATOM 671 C CA . ALA A 1 91 ? -7.954 -2.165 -1.570 1.00 85.69 91 ALA A CA 1
ATOM 672 C C . ALA A 1 91 ? -9.226 -1.634 -2.252 1.00 85.69 91 ALA A C 1
ATOM 674 O O . ALA A 1 91 ? -9.803 -0.665 -1.765 1.00 85.69 91 ALA A O 1
ATOM 675 N N . THR A 1 92 ? -9.715 -2.308 -3.300 1.00 85.31 92 THR A N 1
ATOM 676 C CA . THR A 1 92 ? -10.968 -1.944 -3.982 1.00 85.31 92 THR A CA 1
ATOM 677 C C . THR A 1 92 ? -12.171 -2.019 -3.047 1.00 85.31 92 THR A C 1
ATOM 679 O O . THR A 1 92 ? -13.016 -1.132 -3.065 1.00 85.31 92 THR A O 1
ATOM 682 N N . THR A 1 93 ? -12.238 -3.041 -2.189 1.00 84.19 93 THR A N 1
ATOM 683 C CA . THR A 1 93 ? -13.344 -3.198 -1.231 1.00 84.19 93 THR A CA 1
ATOM 684 C C . THR A 1 93 ? -13.415 -2.022 -0.261 1.00 84.19 93 THR A C 1
ATOM 686 O O . THR A 1 93 ? -14.505 -1.570 0.063 1.00 84.19 93 THR A O 1
ATOM 689 N N . PHE A 1 94 ? -12.272 -1.508 0.200 1.00 77.69 94 PHE A N 1
ATOM 690 C CA . PHE A 1 94 ? -12.221 -0.386 1.142 1.00 77.69 94 PHE A CA 1
ATOM 691 C C . PHE A 1 94 ? -12.251 0.996 0.475 1.00 77.69 94 PHE A C 1
ATOM 693 O O . PHE A 1 94 ? -12.323 2.015 1.176 1.00 77.69 94 PHE A O 1
ATOM 700 N N . GLN A 1 95 ? -12.178 1.060 -0.853 1.00 79.25 95 GLN A N 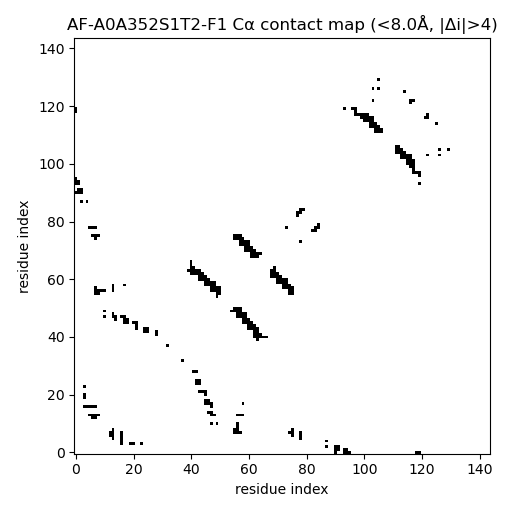1
ATOM 701 C CA . GLN A 1 95 ? -12.224 2.315 -1.586 1.00 79.25 95 GLN A CA 1
ATOM 702 C C . GLN A 1 95 ? -13.624 2.933 -1.474 1.00 79.25 95 GLN A C 1
ATOM 704 O O . GLN A 1 95 ? -14.633 2.275 -1.703 1.00 79.25 95 GLN A O 1
ATOM 709 N N . GLY A 1 96 ? -13.700 4.200 -1.057 1.00 77.50 96 GLY A N 1
ATOM 710 C CA . GLY A 1 96 ? -14.968 4.927 -0.914 1.00 77.50 96 GLY A CA 1
ATOM 711 C C . GLY A 1 96 ? -15.867 4.528 0.270 1.00 77.50 96 GLY A C 1
ATOM 712 O O . GLY A 1 96 ? -16.877 5.190 0.487 1.00 77.50 96 GLY A O 1
ATOM 713 N N . LEU A 1 97 ? -15.519 3.513 1.073 1.00 82.06 97 LEU A N 1
ATOM 714 C CA . LEU A 1 97 ? -16.358 3.090 2.211 1.00 82.06 97 LEU A CA 1
ATOM 715 C C . LEU A 1 97 ? -16.369 4.066 3.394 1.00 82.06 97 LEU A C 1
ATOM 717 O O . LEU A 1 97 ? -17.287 4.021 4.209 1.00 82.06 97 LEU A O 1
ATOM 721 N N . ILE A 1 98 ? -15.355 4.924 3.508 1.00 84.56 98 ILE A N 1
ATOM 722 C CA . ILE A 1 98 ? -15.233 5.917 4.581 1.00 84.56 98 ILE A CA 1
ATOM 723 C C . ILE A 1 98 ? -15.177 7.307 3.939 1.00 84.56 98 ILE A C 1
ATOM 725 O O . ILE A 1 98 ? -14.084 7.778 3.623 1.00 84.56 98 ILE A O 1
ATOM 729 N N . PRO A 1 99 ? -16.333 7.947 3.687 1.00 84.81 99 PRO A N 1
ATOM 730 C CA . PRO A 1 99 ? -16.378 9.335 3.247 1.00 84.81 99 PRO A CA 1
ATOM 731 C C . PRO A 1 99 ? -15.835 10.290 4.313 1.00 84.81 99 PRO A C 1
ATOM 733 O O . PRO A 1 99 ? -15.827 9.979 5.511 1.00 84.81 99 PRO A O 1
ATOM 736 N N . ASP A 1 100 ? -15.469 11.493 3.887 1.00 84.94 100 ASP A N 1
ATOM 737 C CA . ASP A 1 100 ? -15.075 12.559 4.803 1.00 84.94 100 ASP A CA 1
ATOM 738 C C . ASP A 1 100 ? -16.185 12.870 5.816 1.00 84.94 100 ASP A C 1
ATOM 740 O O . ASP A 1 100 ? -17.377 12.884 5.506 1.00 84.94 100 ASP A O 1
ATOM 744 N N . GLY A 1 101 ? -15.784 13.106 7.066 1.00 87.00 101 GLY A N 1
ATOM 745 C CA . GLY A 1 101 ? -16.715 13.351 8.171 1.00 87.00 101 GLY A CA 1
ATOM 746 C C . GLY A 1 101 ? -17.319 12.087 8.791 1.00 87.00 101 GLY A C 1
ATOM 747 O O . GLY A 1 101 ? -18.118 12.200 9.724 1.00 87.00 101 GLY A O 1
ATOM 748 N N . THR A 1 102 ? -16.923 10.889 8.343 1.00 92.06 102 THR A N 1
ATOM 749 C CA . THR A 1 102 ? -17.323 9.632 8.989 1.00 92.06 102 THR A CA 1
ATOM 750 C C . THR A 1 102 ? -16.862 9.595 10.446 1.00 92.06 102 THR A C 1
ATOM 752 O O . THR A 1 102 ? -15.719 9.922 10.772 1.00 92.06 102 THR A O 1
ATOM 755 N N . LYS A 1 103 ? -17.757 9.161 11.339 1.00 93.94 103 LYS A N 1
ATOM 756 C CA . LYS A 1 103 ? -17.478 8.998 12.769 1.00 93.94 103 LYS A CA 1
ATOM 757 C C . LYS A 1 103 ? -17.573 7.539 13.181 1.00 93.94 103 LYS A C 1
ATOM 759 O O . LYS A 1 103 ? -18.590 6.891 12.939 1.00 93.94 103 LYS A O 1
ATOM 764 N N . VAL A 1 104 ? -16.552 7.055 13.877 1.00 95.00 104 VAL A N 1
ATOM 765 C CA . VAL A 1 104 ? -16.578 5.770 14.581 1.00 95.00 104 VAL A CA 1
ATOM 766 C C . VAL A 1 104 ? -17.052 5.990 16.019 1.00 95.00 104 VAL A C 1
ATOM 768 O O . VAL A 1 104 ? -16.723 7.011 16.622 1.00 95.00 104 VAL A O 1
ATOM 771 N N . ARG A 1 105 ? -17.857 5.068 16.566 1.00 94.56 105 ARG A N 1
ATOM 772 C CA . ARG A 1 105 ? -18.402 5.164 17.933 1.00 94.56 105 ARG A CA 1
ATOM 773 C C . ARG A 1 105 ? -18.338 3.825 18.650 1.00 94.56 105 ARG A C 1
ATOM 775 O O . ARG A 1 105 ? -18.499 2.781 18.021 1.00 94.56 105 ARG A O 1
ATOM 782 N N . ARG A 1 106 ? -18.124 3.860 19.965 1.00 93.56 106 ARG A N 1
ATOM 783 C CA . ARG A 1 106 ? -18.104 2.675 20.830 1.00 93.56 106 ARG A CA 1
ATOM 784 C C . ARG A 1 106 ? -18.415 3.044 22.279 1.00 93.56 106 ARG A C 1
ATOM 786 O O . ARG A 1 106 ? -18.035 4.117 22.741 1.00 93.56 106 ARG A O 1
ATOM 793 N N . GLY A 1 107 ? -19.083 2.133 22.983 1.00 89.94 107 GLY A N 1
ATOM 794 C CA . GLY A 1 107 ? -19.548 2.309 24.360 1.00 89.94 107 GLY A CA 1
ATOM 795 C C . GLY A 1 107 ? -21.072 2.303 24.435 1.00 89.94 107 GLY A C 1
ATOM 796 O O . GLY A 1 107 ? -21.738 2.066 23.433 1.00 89.94 107 GLY A O 1
ATOM 797 N N . GLU A 1 108 ? -21.613 2.568 25.619 1.00 87.94 108 GLU A N 1
ATOM 798 C CA . GLU A 1 108 ? -23.054 2.642 25.880 1.00 87.94 108 GLU A CA 1
ATOM 799 C C . GLU A 1 108 ? -23.340 3.768 26.882 1.00 87.94 108 GLU A C 1
ATOM 801 O O . GLU A 1 108 ? -22.502 4.072 27.739 1.00 87.94 108 GLU A O 1
ATOM 806 N N . GLY A 1 109 ? -24.519 4.390 26.771 1.00 88.62 109 GLY A N 1
ATOM 807 C CA . GLY A 1 109 ? -24.973 5.457 27.668 1.00 88.62 109 GLY A CA 1
ATOM 808 C C . GLY A 1 109 ? -23.974 6.613 27.787 1.00 88.62 109 GLY A C 1
ATOM 809 O O . GLY A 1 109 ? -23.443 7.102 26.792 1.00 88.62 109 GLY A O 1
ATOM 810 N N . GLU A 1 110 ? -23.680 7.016 29.023 1.00 84.50 110 GLU A N 1
ATOM 811 C CA . GLU A 1 110 ? -22.743 8.106 29.339 1.00 84.50 110 GLU A CA 1
ATOM 812 C C . GLU A 1 110 ? -21.280 7.796 28.980 1.00 84.50 110 GLU A C 1
ATOM 814 O O . GLU A 1 110 ? -20.454 8.701 28.896 1.00 84.50 110 GLU A O 1
ATOM 819 N N . LYS A 1 111 ? -20.940 6.521 28.745 1.00 85.56 111 LYS A N 1
ATOM 820 C CA . LYS A 1 111 ? -19.588 6.090 28.351 1.00 85.56 111 LYS A CA 1
ATOM 821 C C . LYS A 1 111 ? -19.416 5.999 26.834 1.00 85.56 111 LYS A C 1
ATOM 823 O O . LYS A 1 111 ? -18.406 5.467 26.373 1.00 85.56 111 LYS A O 1
ATOM 828 N N . MET A 1 112 ? -20.386 6.470 26.049 1.00 92.00 112 MET A N 1
ATOM 829 C CA . MET A 1 112 ? -20.274 6.493 24.595 1.00 92.00 112 MET A CA 1
ATOM 830 C C . MET A 1 112 ? -19.213 7.499 24.153 1.00 92.00 112 MET A C 1
ATOM 832 O O . MET A 1 112 ? -19.247 8.672 24.518 1.00 92.00 112 MET A O 1
ATOM 836 N N . ARG A 1 113 ? -18.269 7.033 23.336 1.00 93.12 113 ARG A N 1
ATOM 837 C CA . ARG A 1 113 ? -17.224 7.871 22.749 1.00 93.12 113 ARG A CA 1
ATOM 838 C C . ARG A 1 113 ? -17.317 7.810 21.241 1.00 93.12 113 ARG A C 1
ATOM 840 O O . ARG A 1 113 ? -17.713 6.788 20.677 1.00 93.12 113 ARG A O 1
ATOM 847 N N . GLU A 1 114 ? -16.931 8.902 20.601 1.00 95.12 114 GLU A N 1
ATOM 848 C CA . GLU A 1 114 ? -16.873 9.003 19.152 1.00 95.12 114 GLU A CA 1
ATOM 849 C C . GLU A 1 114 ? -15.598 9.704 18.691 1.00 95.12 114 GLU A C 1
ATOM 851 O O . GLU A 1 114 ? -15.033 10.532 19.408 1.00 95.12 114 GLU A O 1
ATOM 856 N N . GLN A 1 115 ? -15.147 9.364 17.488 1.00 94.62 115 GLN A N 1
ATOM 857 C CA . GLN A 1 115 ? -14.039 10.032 16.821 1.00 94.62 115 GLN A CA 1
ATOM 858 C C . GLN A 1 115 ? -14.318 10.134 15.321 1.00 94.62 115 GLN A C 1
ATOM 860 O O . GLN A 1 115 ? -14.755 9.170 14.692 1.00 94.62 115 GLN A O 1
ATOM 865 N N . THR A 1 116 ? -14.053 11.305 14.743 1.00 94.62 116 THR A N 1
ATOM 866 C CA . THR A 1 116 ? -14.014 11.474 13.287 1.00 94.62 116 THR A CA 1
ATOM 867 C C . THR A 1 116 ? -12.768 10.792 12.737 1.00 94.62 116 THR A C 1
ATOM 869 O O . THR A 1 116 ? -11.671 10.992 13.259 1.00 94.62 116 THR A O 1
ATOM 872 N N . VAL A 1 117 ? -12.937 9.994 11.689 1.00 90.81 117 VAL A N 1
ATOM 873 C CA . VAL A 1 117 ? -11.879 9.173 11.095 1.00 90.81 117 VAL A CA 1
ATOM 874 C C . VAL A 1 117 ? -11.771 9.449 9.604 1.00 90.81 117 VAL A C 1
ATOM 876 O O . VAL A 1 117 ? -12.779 9.622 8.925 1.00 90.81 117 VAL A O 1
ATOM 879 N N . ALA A 1 118 ? -10.539 9.498 9.107 1.00 85.50 118 ALA A N 1
ATOM 880 C CA . ALA A 1 118 ? -10.226 9.761 7.707 1.00 85.50 118 ALA A CA 1
ATOM 881 C C . ALA A 1 118 ? -10.158 8.479 6.864 1.00 85.50 118 ALA A C 1
ATOM 883 O O . ALA A 1 118 ? -10.242 8.531 5.642 1.00 85.50 118 ALA A O 1
ATOM 884 N N . ASP A 1 119 ? -9.957 7.319 7.492 1.00 82.88 119 ASP A N 1
ATOM 885 C CA . ASP A 1 119 ? -9.933 6.030 6.811 1.00 82.88 119 ASP A CA 1
ATOM 886 C C . ASP A 1 119 ? -10.258 4.871 7.767 1.00 82.88 119 ASP A C 1
ATOM 888 O O . ASP A 1 119 ? -10.340 5.017 8.991 1.00 82.88 119 ASP A O 1
ATOM 892 N N . PHE A 1 120 ? -10.471 3.690 7.183 1.00 84.75 120 PHE A N 1
ATOM 893 C CA . PHE A 1 120 ? -10.819 2.480 7.925 1.00 84.75 120 PHE A CA 1
ATOM 894 C C . PHE A 1 120 ? -9.707 2.039 8.889 1.00 84.75 120 PHE A C 1
ATOM 896 O O . PHE A 1 120 ? -9.992 1.512 9.964 1.00 84.75 120 PHE A O 1
ATOM 903 N N . HIS A 1 121 ? -8.439 2.276 8.535 1.00 85.00 121 HIS A N 1
ATOM 904 C CA . HIS A 1 121 ? -7.306 1.926 9.387 1.00 85.00 121 HIS A CA 1
ATOM 905 C C . HIS A 1 121 ? -7.327 2.742 10.683 1.00 85.00 121 HIS A C 1
ATOM 907 O O . HIS A 1 121 ? -7.235 2.165 11.768 1.00 85.00 121 HIS A O 1
ATOM 913 N N . GLN A 1 122 ? -7.547 4.055 10.581 1.00 87.75 122 GLN A N 1
ATOM 914 C CA . GLN A 1 122 ? -7.706 4.933 11.737 1.00 87.75 122 GLN A CA 1
ATOM 915 C C . GLN A 1 122 ? -8.898 4.512 12.612 1.00 87.75 122 GLN A C 1
ATOM 917 O O . GLN A 1 122 ? -8.779 4.473 13.837 1.00 87.75 122 GLN A O 1
ATOM 922 N N . ALA A 1 123 ? -10.027 4.134 12.003 1.00 90.75 123 ALA A N 1
ATOM 923 C CA . ALA A 1 123 ? -11.191 3.632 12.735 1.00 90.75 123 ALA A CA 1
ATOM 924 C C . ALA A 1 123 ? -10.873 2.363 13.538 1.00 90.75 123 ALA A C 1
ATOM 926 O O . ALA A 1 123 ? -11.230 2.264 14.712 1.00 90.75 123 ALA A O 1
ATOM 927 N N . MET A 1 124 ? -10.165 1.409 12.928 1.00 91.50 124 MET A N 1
ATOM 928 C CA . MET A 1 124 ? -9.779 0.163 13.588 1.00 91.50 124 MET A CA 1
ATOM 929 C C . MET A 1 124 ? -8.778 0.400 14.725 1.00 91.50 124 MET A C 1
ATOM 931 O O . MET A 1 124 ? -8.941 -0.159 15.810 1.00 91.50 124 MET A O 1
ATOM 935 N N . GLN A 1 125 ? -7.779 1.264 14.512 1.00 92.56 125 GLN A N 1
ATOM 936 C CA . GLN A 1 125 ? -6.842 1.666 15.565 1.00 92.56 125 GLN A CA 1
ATOM 937 C C . GLN A 1 125 ? -7.568 2.313 16.746 1.00 92.56 125 GLN A C 1
ATOM 939 O O . GLN A 1 125 ? -7.299 1.966 17.896 1.00 92.56 125 GLN A O 1
ATOM 944 N N . TRP A 1 126 ? -8.523 3.209 16.476 1.00 94.56 126 TRP A N 1
ATOM 945 C CA . TRP A 1 126 ? -9.325 3.833 17.523 1.00 94.56 126 TRP A CA 1
ATOM 946 C C . TRP A 1 126 ? -10.144 2.797 18.302 1.00 94.56 126 TRP A C 1
ATOM 948 O O . TRP A 1 126 ? -10.070 2.764 19.532 1.00 94.56 126 TRP A O 1
ATOM 958 N N . LEU A 1 127 ? -10.850 1.896 17.608 1.00 94.25 127 LEU A N 1
ATOM 959 C CA . LEU A 1 127 ? -11.651 0.836 18.232 1.00 94.25 127 LEU A CA 1
ATOM 960 C C . LEU A 1 127 ? -10.810 -0.087 19.118 1.00 94.25 127 LEU A C 1
ATOM 962 O O . LEU A 1 127 ? -11.242 -0.411 20.229 1.00 94.25 127 LEU A O 1
ATOM 966 N N . LEU A 1 128 ? -9.621 -0.478 18.648 1.00 92.69 128 LEU A N 1
ATOM 967 C CA . LEU A 1 128 ? -8.681 -1.291 19.415 1.00 92.69 128 LEU A CA 1
ATOM 968 C C . LEU A 1 128 ? -8.172 -0.527 20.642 1.00 92.69 128 LEU A C 1
ATOM 970 O O . LEU A 1 128 ? -8.195 -1.068 21.745 1.00 92.69 128 LEU A O 1
ATOM 974 N N . SER A 1 129 ? -7.819 0.752 20.487 1.00 92.25 129 SER A N 1
ATOM 975 C CA . SER A 1 129 ? -7.372 1.584 21.609 1.00 92.25 129 SER A CA 1
ATOM 976 C C . SER A 1 129 ? -8.449 1.726 22.692 1.00 92.25 129 SER A C 1
ATOM 978 O O . SER A 1 129 ? -8.155 1.590 23.878 1.00 92.25 129 SER A O 1
ATOM 980 N N . GLU A 1 130 ? -9.719 1.906 22.311 1.00 92.44 130 GLU A N 1
ATOM 981 C CA . GLU A 1 130 ? -10.831 1.917 23.266 1.00 92.44 130 GLU A CA 1
ATOM 982 C C . GLU A 1 130 ? -11.029 0.546 23.928 1.00 92.44 130 GLU A C 1
ATOM 984 O O . GLU A 1 130 ? -11.571 0.468 25.026 1.00 92.44 130 GLU A O 1
ATOM 989 N N . ALA A 1 131 ? -10.613 -0.558 23.293 1.00 88.88 131 ALA A N 1
ATOM 990 C CA . ALA A 1 131 ? -10.767 -1.905 23.857 1.00 88.88 131 ALA A CA 1
ATOM 991 C C . ALA A 1 131 ? -9.718 -2.170 24.925 1.00 88.88 131 ALA A C 1
ATOM 993 O O . ALA A 1 131 ? -10.014 -2.802 25.934 1.00 88.88 131 ALA A O 1
ATOM 994 N N . GLU A 1 132 ? -8.516 -1.650 24.709 1.00 90.31 132 GLU A N 1
ATOM 995 C CA . GLU A 1 132 ? -7.385 -1.828 25.606 1.00 90.31 132 GLU A CA 1
ATOM 996 C C . GLU A 1 132 ? -7.424 -0.871 26.806 1.00 90.31 132 GLU A C 1
ATOM 998 O O . GLU A 1 132 ? -6.948 -1.234 27.878 1.00 90.31 132 GLU A O 1
ATOM 1003 N N . ARG A 1 133 ? -8.047 0.313 26.684 1.00 86.19 133 ARG A N 1
ATOM 1004 C CA . ARG A 1 133 ? -8.099 1.346 27.745 1.00 86.19 133 ARG A CA 1
ATOM 1005 C C . ARG A 1 133 ? -8.618 0.863 29.106 1.00 86.19 133 ARG A C 1
ATOM 1007 O O . ARG A 1 133 ? -8.262 1.456 30.119 1.00 86.19 133 ARG A O 1
ATOM 1014 N N . GLY A 1 134 ? -9.457 -0.173 29.139 1.00 80.38 134 GLY A N 1
ATOM 1015 C CA . GLY A 1 134 ? -10.047 -0.719 30.368 1.00 80.38 134 GLY A CA 1
ATOM 1016 C C . GLY A 1 134 ? -9.506 -2.082 30.801 1.00 80.38 134 GLY A C 1
ATOM 1017 O O . GLY A 1 134 ? -10.032 -2.652 31.753 1.00 80.38 134 GLY A O 1
ATOM 1018 N N . VAL A 1 135 ? -8.507 -2.634 30.105 1.00 85.88 135 VAL A N 1
ATOM 1019 C CA . VAL A 1 135 ? -8.037 -4.009 30.320 1.00 85.88 135 VAL A CA 1
ATOM 1020 C C . VAL A 1 135 ? -6.569 -3.998 30.733 1.00 85.88 135 VAL A C 1
ATOM 1022 O O . VAL A 1 135 ? -5.708 -3.536 29.988 1.00 85.88 135 VAL A O 1
ATOM 1025 N N . SER A 1 136 ? -6.255 -4.555 31.904 1.00 85.62 136 SER A N 1
ATOM 1026 C CA . SER A 1 136 ? -4.866 -4.829 32.276 1.00 85.62 136 SER A CA 1
ATOM 1027 C C . SER A 1 136 ? -4.396 -6.117 31.594 1.00 85.62 136 SER A C 1
ATOM 1029 O O . SER A 1 136 ? -5.078 -7.142 31.603 1.00 85.62 136 SER A O 1
ATOM 1031 N N . ARG A 1 137 ? -3.220 -6.075 30.964 1.00 87.50 137 ARG A N 1
ATOM 1032 C CA . ARG A 1 137 ? -2.608 -7.243 30.318 1.00 87.50 137 ARG A CA 1
ATOM 1033 C C . ARG A 1 137 ? -1.411 -7.687 31.144 1.00 87.50 137 ARG A C 1
ATOM 1035 O O . ARG A 1 137 ? -0.365 -7.049 31.095 1.00 87.50 137 ARG A O 1
ATOM 1042 N N . GLN A 1 138 ? -1.548 -8.798 31.864 1.00 86.75 138 GLN A N 1
ATOM 1043 C CA . GLN A 1 138 ? -0.422 -9.440 32.539 1.00 86.75 138 GLN A CA 1
ATOM 1044 C C . GLN A 1 138 ? 0.122 -10.563 31.659 1.00 86.75 138 GLN A C 1
ATOM 1046 O O . GLN A 1 138 ? -0.552 -11.558 31.394 1.00 86.75 138 GLN A O 1
ATOM 1051 N N . ARG A 1 139 ? 1.365 -10.414 31.200 1.00 89.44 139 ARG A N 1
ATOM 1052 C CA . ARG A 1 139 ? 2.078 -11.486 30.504 1.00 89.44 139 ARG A CA 1
ATOM 1053 C C . ARG A 1 139 ? 2.897 -12.269 31.522 1.00 89.44 139 ARG A C 1
ATOM 1055 O O . ARG A 1 139 ? 4.001 -11.855 31.863 1.00 89.44 139 ARG A O 1
ATOM 1062 N N . TYR A 1 140 ? 2.375 -13.403 31.977 1.00 89.00 140 TYR A N 1
ATOM 1063 C CA . TYR A 1 140 ? 3.131 -14.310 32.837 1.00 89.00 140 TYR A CA 1
ATOM 1064 C C . TYR A 1 140 ? 4.324 -14.912 32.092 1.00 89.00 140 TYR A C 1
ATOM 1066 O O . TYR A 1 140 ? 4.235 -15.302 30.925 1.00 89.00 140 TYR A O 1
ATOM 1074 N N . LYS A 1 141 ? 5.459 -14.955 32.787 1.00 89.31 141 LYS A N 1
ATOM 1075 C CA . LYS A 1 141 ? 6.753 -15.423 32.277 1.00 89.31 141 LYS A CA 1
ATOM 1076 C C . LYS A 1 141 ? 7.350 -16.559 33.132 1.00 89.31 141 LYS A C 1
ATOM 1078 O O . LYS A 1 141 ? 8.555 -16.757 33.077 1.00 89.31 141 LYS A O 1
ATOM 1083 N N . GLY A 1 142 ? 6.515 -17.312 33.868 1.00 86.25 142 GLY A N 1
ATOM 1084 C CA . GLY A 1 142 ? 6.920 -18.388 34.807 1.00 86.25 142 GLY A CA 1
ATOM 1085 C C . GLY A 1 142 ? 7.586 -17.851 36.091 1.00 86.25 142 GLY A C 1
ATOM 1086 O O . GLY A 1 142 ? 8.054 -16.719 36.084 1.00 86.25 142 GLY A O 1
ATOM 1087 N N . LEU A 1 143 ? 7.655 -18.548 37.237 1.00 70.94 143 LEU A N 1
ATOM 1088 C CA . LEU A 1 143 ? 7.279 -19.929 37.623 1.00 70.94 143 LEU A CA 1
ATOM 1089 C C . LEU A 1 143 ? 6.063 -20.018 38.583 1.00 70.94 143 LEU A C 1
ATOM 1091 O O . LEU A 1 143 ? 5.707 -21.114 39.011 1.00 70.94 143 LEU A O 1
ATOM 1095 N N . GLY A 1 144 ? 5.441 -18.890 38.915 1.00 68.19 144 GLY A N 1
ATOM 1096 C CA . GLY A 1 144 ? 4.345 -18.762 39.879 1.00 68.19 144 GLY A CA 1
ATOM 1097 C C . GLY A 1 144 ? 4.183 -17.302 40.247 1.00 68.19 144 GLY A C 1
ATOM 1098 O O . GLY A 1 144 ? 5.197 -16.731 40.701 1.00 68.19 144 GLY A O 1
#

pLDDT: mean 86.82, std 11.8, range [44.69, 97.38]

Secondary structure (DSSP, 8-state):
--PPPP--SSHHHHHHHHHHHHHHHHHHHHHHHTTS---SSS-EEEEEEEETTTTEEEEEEEEEETTEEEEEEEEHHHHTSHHHHHHHHHHHHHTTSS-TT-EEEE--GGG-EEEE-SSHHHHHHHHHHHHHTT-------S--

Foldseek 3Di:
DAD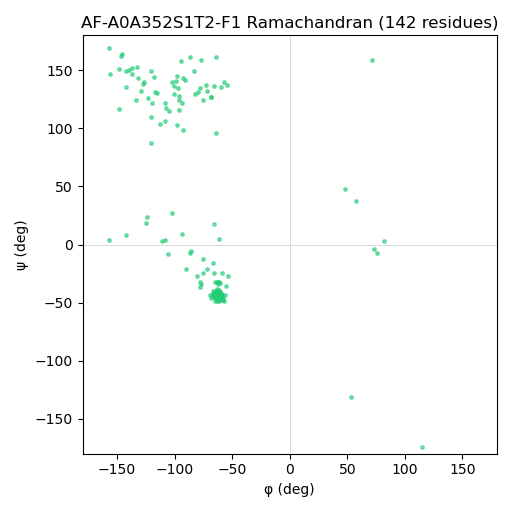QQQDWADPVRLAVSQVSVQVVQVVVVVVVCVPPDDDLQRRKHKDWDQDPVVRTIKIWIWGHHPNDTDIDIGTPCNSVDPVVVVVVVVNVVQPPPQDFQDKAWDDDDPPIDIDGDPGPVRNVVVVVCVVCVPDDDDDDDDDD

Nearest PDB structures (foldseek):
  9ggq-assembly1_D  TM=7.484E-01  e=8.913E-06  Escherichia coli
  8qdx-assembly1_D  TM=7.639E-01  e=2.856E-05  Escherichia coli
  8qqs-assembly1_B  TM=7.643E-01  e=3.880E-05  Escherichia coli
  8qqu-assembly1_D  TM=7.456E-01  e=2.686E-05  Escherichia coli
  9gbv-assembly1_D  TM=7.445E-01  e=3.228E-05  Escherichia coli

Solvent-accessible surface area (backbone atoms only — not comparable to full-atom values): 8517 Å² total; per-residue (Å²): 79,85,71,75,82,74,46,34,90,43,73,70,46,21,41,51,26,18,53,52,45,27,53,51,49,50,52,53,42,55,67,59,45,79,81,47,84,93,62,86,53,61,56,54,51,47,38,54,41,77,40,83,91,77,75,41,33,30,38,41,36,41,32,34,49,90,92,39,77,46,78,47,77,50,47,42,71,50,64,76,26,71,67,40,51,51,53,51,51,51,34,58,67,43,39,77,73,51,50,87,82,36,66,47,72,54,71,59,79,95,62,51,45,74,45,77,33,83,32,69,67,56,42,50,53,50,55,51,52,66,60,49,75,82,54,88,84,82,82,85,81,79,94,127